Protein AF-A0A928MX56-F1 (afdb_monomer_lite)

Sequence (73 aa):
ELGITTVKFFPANVYGGLKALKALSGPFPQVKFIPTGGVDRSNIDEFLAFDKIAAIGGSFFVKEALEKMEAEK

Foldseek 3Di:
DPPAAEEEDPQQVVCPHPVNVVVVCVVRVSHAYAHHHPDEPVCLVVQVVDPSHPYYDYCRCVVVVVVVVVVVD

Radius of gyration: 14.46 Å; chains: 1; bounding box: 29×24×46 Å

pLDDT: mean 96.08, std 4.42, range [69.25, 98.69]

Secondary structure (DSSP, 8-state):
-----EEEETTTTTTTHHHHHHHHHTT-TT-EEEEBSS--TTTHHHHHTSTTB---B-STTHHHHHHHHHHT-

Structure (mmCIF, N/CA/C/O backbone):
data_AF-A0A928MX56-F1
#
_entry.id   AF-A0A928MX56-F1
#
loop_
_atom_site.group_PDB
_atom_site.id
_atom_site.type_symbol
_atom_site.label_atom_id
_atom_site.label_alt_id
_atom_site.label_comp_id
_atom_site.label_asym_id
_atom_site.label_entity_id
_atom_site.label_seq_id
_atom_site.pdbx_PDB_ins_code
_atom_site.Cartn_x
_atom_site.Cartn_y
_atom_site.Cartn_z
_atom_site.occupancy
_atom_site.B_iso_or_equiv
_atom_site.auth_seq_id
_atom_site.auth_comp_id
_atom_site.auth_asym_id
_atom_site.auth_atom_id
_atom_site.pdbx_PDB_model_num
ATOM 1 N N . GLU A 1 1 ? -15.978 10.670 7.792 1.00 69.25 1 GLU A N 1
ATOM 2 C CA . GLU A 1 1 ? -15.989 12.146 7.695 1.00 69.25 1 GLU A CA 1
ATOM 3 C C . GLU A 1 1 ? -15.879 12.689 6.262 1.00 69.25 1 GLU A C 1
ATOM 5 O O . GLU A 1 1 ? -16.592 13.632 5.980 1.00 69.25 1 GLU A O 1
ATOM 10 N N . LEU A 1 2 ? -15.133 12.082 5.319 1.00 95.38 2 LEU A N 1
ATOM 11 C CA . LEU A 1 2 ? -15.167 12.472 3.881 1.00 95.38 2 LEU A CA 1
ATOM 12 C C . LEU A 1 2 ? -15.573 11.340 2.911 1.00 95.38 2 LEU A C 1
ATOM 14 O O . LEU A 1 2 ? -15.439 11.474 1.701 1.00 95.38 2 LEU A O 1
ATOM 18 N N . GLY A 1 3 ? -16.009 10.188 3.429 1.00 95.94 3 GLY A N 1
ATOM 19 C CA . GLY A 1 3 ? -16.336 9.015 2.602 1.00 95.94 3 GLY A CA 1
ATOM 20 C C . GLY A 1 3 ? -15.128 8.318 1.958 1.00 95.94 3 GLY A C 1
ATOM 21 O O . GLY A 1 3 ? -15.307 7.387 1.182 1.00 95.94 3 GLY A O 1
ATOM 22 N N . ILE A 1 4 ? -13.901 8.731 2.287 1.00 97.12 4 ILE A N 1
ATOM 23 C CA . ILE A 1 4 ? -12.674 8.120 1.768 1.00 97.12 4 ILE A CA 1
ATOM 24 C C . ILE A 1 4 ? -12.441 6.774 2.459 1.00 97.12 4 ILE A C 1
ATOM 26 O O . ILE A 1 4 ? -12.325 6.704 3.681 1.00 97.12 4 ILE A O 1
ATOM 30 N N . THR A 1 5 ? -12.340 5.714 1.661 1.00 97.69 5 THR A N 1
ATOM 31 C CA . THR A 1 5 ? -12.119 4.335 2.130 1.00 97.69 5 THR A CA 1
ATOM 32 C C . THR A 1 5 ? -10.863 3.700 1.545 1.00 97.69 5 THR A C 1
ATOM 34 O O . THR A 1 5 ? -10.507 2.594 1.927 1.00 97.69 5 THR A O 1
ATOM 37 N N . THR A 1 6 ? -10.166 4.374 0.630 1.00 98.44 6 THR A N 1
ATOM 38 C CA . THR A 1 6 ? -8.890 3.904 0.080 1.00 98.44 6 THR A CA 1
ATOM 39 C C . THR A 1 6 ? -7.868 5.021 0.171 1.00 98.44 6 THR A C 1
ATOM 41 O O . THR A 1 6 ? -8.111 6.120 -0.323 1.00 98.44 6 THR A O 1
ATOM 44 N N . VAL A 1 7 ? -6.736 4.750 0.816 1.00 98.25 7 VAL A N 1
ATOM 45 C CA . VAL A 1 7 ? -5.700 5.757 1.069 1.00 98.25 7 VAL A CA 1
ATOM 46 C C . VAL A 1 7 ? -4.315 5.240 0.712 1.00 98.25 7 VAL A C 1
ATOM 48 O O . VAL A 1 7 ? -4.012 4.053 0.835 1.00 98.25 7 VAL A O 1
ATOM 51 N N . LYS A 1 8 ? -3.440 6.151 0.291 1.00 98.56 8 LYS A N 1
ATOM 52 C CA . LYS A 1 8 ? -2.021 5.857 0.098 1.00 98.56 8 LYS A CA 1
ATOM 53 C C . LYS A 1 8 ? -1.307 5.844 1.449 1.00 98.56 8 LYS A C 1
ATOM 55 O O . LYS A 1 8 ? -1.427 6.794 2.215 1.00 98.56 8 LYS A O 1
ATOM 60 N N . PHE A 1 9 ? -0.527 4.797 1.705 1.00 98.50 9 PHE A N 1
ATOM 61 C CA . PHE A 1 9 ? 0.354 4.701 2.867 1.00 98.50 9 PHE A CA 1
ATOM 62 C C . PHE A 1 9 ? 1.799 4.896 2.411 1.00 98.50 9 PHE A C 1
ATOM 64 O O . PHE A 1 9 ? 2.359 4.051 1.710 1.00 98.50 9 PHE A O 1
ATOM 71 N N . PHE A 1 10 ? 2.384 6.045 2.746 1.00 98.25 10 PHE A N 1
ATOM 72 C CA . PHE A 1 10 ? 3.679 6.461 2.216 1.00 98.25 10 PHE A CA 1
ATOM 73 C C . PHE A 1 10 ? 4.483 7.267 3.246 1.00 98.25 10 PHE A C 1
ATOM 75 O O . PHE A 1 10 ? 3.901 8.187 3.820 1.00 98.25 10 PHE A O 1
ATOM 82 N N . PRO A 1 11 ? 5.800 7.006 3.411 1.00 97.81 11 PRO A N 1
ATOM 83 C CA . PRO A 1 11 ? 6.585 5.926 2.802 1.00 97.81 11 PRO A CA 1
ATOM 84 C C . PRO A 1 11 ? 6.483 4.617 3.606 1.00 97.81 11 PRO A C 1
ATOM 86 O O . PRO A 1 11 ? 6.869 4.558 4.773 1.00 97.81 11 PRO A O 1
ATOM 89 N N . ALA A 1 12 ? 5.981 3.554 2.974 1.00 97.88 12 ALA A N 1
ATOM 90 C CA . ALA A 1 12 ? 5.531 2.334 3.642 1.00 97.88 12 ALA A CA 1
ATOM 91 C C . ALA A 1 12 ? 6.601 1.676 4.526 1.00 97.88 12 ALA A C 1
ATOM 93 O O . ALA A 1 12 ? 6.337 1.439 5.704 1.00 97.88 12 ALA A O 1
ATOM 94 N N . ASN A 1 13 ? 7.811 1.430 4.013 1.00 95.06 13 ASN A N 1
ATOM 95 C CA . ASN A 1 13 ? 8.846 0.738 4.796 1.00 95.06 13 ASN A CA 1
ATOM 96 C C . ASN A 1 13 ? 9.369 1.573 5.968 1.00 95.06 13 ASN A C 1
ATOM 98 O O . ASN A 1 13 ? 9.695 1.021 7.015 1.00 95.06 13 ASN A O 1
ATOM 102 N N . VAL A 1 14 ? 9.406 2.899 5.819 1.00 98.00 14 VAL A N 1
ATOM 103 C CA . VAL A 1 14 ? 9.830 3.811 6.893 1.00 98.00 14 VAL A CA 1
ATOM 104 C C . VAL A 1 14 ? 8.805 3.812 8.025 1.00 98.00 14 VAL A C 1
ATOM 106 O O . VAL A 1 14 ? 9.168 3.860 9.195 1.00 98.00 14 VAL A O 1
ATOM 109 N N . TYR A 1 15 ? 7.520 3.705 7.686 1.00 98.12 15 TYR A N 1
ATOM 110 C CA . TYR A 1 15 ? 6.427 3.673 8.655 1.00 98.12 15 TYR A CA 1
ATOM 111 C C . TYR A 1 15 ? 6.101 2.271 9.181 1.00 98.12 15 TYR A C 1
ATOM 113 O O . TYR A 1 15 ? 5.055 2.084 9.790 1.00 98.12 15 TYR A O 1
ATOM 121 N N . GLY A 1 16 ? 6.989 1.289 8.998 1.00 97.38 16 GLY A N 1
ATOM 122 C CA . GLY A 1 16 ? 6.843 -0.052 9.575 1.00 97.38 16 GLY A CA 1
ATOM 123 C C . GLY A 1 16 ? 6.117 -1.069 8.690 1.00 97.38 16 GLY A C 1
ATOM 124 O O . GLY A 1 16 ? 5.745 -2.140 9.175 1.00 97.38 16 GLY A O 1
ATOM 125 N N . GLY A 1 17 ? 5.918 -0.754 7.408 1.00 97.69 17 GLY A N 1
ATOM 126 C CA . GLY A 1 17 ? 5.472 -1.685 6.373 1.00 97.69 17 GLY A CA 1
ATOM 127 C C . GLY A 1 17 ? 4.163 -2.399 6.709 1.00 97.69 17 GLY A C 1
ATOM 128 O O . GLY A 1 17 ? 3.225 -1.813 7.258 1.00 97.69 17 GLY A O 1
ATOM 129 N N . LEU A 1 18 ? 4.103 -3.694 6.394 1.00 97.88 18 LEU A N 1
ATOM 130 C CA . LEU A 1 18 ? 2.915 -4.516 6.615 1.00 97.88 18 LEU A CA 1
ATOM 131 C C . LEU A 1 18 ? 2.490 -4.581 8.090 1.00 97.88 18 LEU A C 1
ATOM 133 O O . LEU A 1 18 ? 1.295 -4.623 8.385 1.00 97.88 18 LEU A O 1
ATOM 137 N N . LYS A 1 19 ? 3.441 -4.555 9.035 1.00 98.25 19 LYS A N 1
ATOM 138 C CA . LYS A 1 19 ? 3.133 -4.578 10.474 1.00 98.25 19 LYS A CA 1
ATOM 139 C C . LYS A 1 19 ? 2.317 -3.352 10.884 1.00 98.25 19 LYS A C 1
ATOM 141 O O . LYS A 1 19 ? 1.323 -3.493 11.597 1.00 98.25 19 LYS A O 1
ATOM 146 N N . ALA A 1 20 ? 2.707 -2.169 10.415 1.00 98.25 20 ALA A N 1
ATOM 147 C CA . ALA A 1 20 ? 1.965 -0.943 10.682 1.00 98.25 20 ALA A CA 1
ATOM 148 C C . ALA A 1 20 ? 0.586 -0.953 10.017 1.00 98.25 20 ALA A C 1
ATOM 150 O O . ALA A 1 20 ? -0.400 -0.595 10.653 1.00 98.25 20 ALA A O 1
ATOM 151 N N . LEU A 1 21 ? 0.488 -1.448 8.781 1.00 98.25 21 LEU A N 1
ATOM 152 C CA . LEU A 1 21 ? -0.791 -1.579 8.078 1.00 98.25 21 LEU A CA 1
ATOM 153 C C . LEU A 1 21 ? -1.760 -2.517 8.803 1.00 98.25 21 LEU A C 1
ATOM 155 O O . LEU A 1 21 ? -2.930 -2.175 8.960 1.00 98.25 21 LEU A O 1
ATOM 159 N N . LYS A 1 22 ? -1.286 -3.659 9.317 1.00 98.31 22 LYS A N 1
ATOM 160 C CA . LYS A 1 22 ? -2.098 -4.561 10.151 1.00 98.31 22 LYS A CA 1
ATOM 161 C C . LYS A 1 22 ? -2.593 -3.869 11.422 1.00 98.31 22 LYS A C 1
ATOM 163 O O . LYS A 1 22 ? -3.765 -4.002 11.761 1.00 98.31 22 LYS A O 1
ATOM 168 N N . ALA A 1 23 ? -1.735 -3.093 12.088 1.00 98.56 23 ALA A N 1
ATOM 169 C CA . ALA A 1 23 ? -2.117 -2.334 13.278 1.00 98.56 23 ALA A CA 1
ATOM 170 C C . ALA A 1 23 ? -3.158 -1.244 12.967 1.00 98.56 23 ALA A C 1
ATOM 172 O O . ALA A 1 23 ? -4.149 -1.128 13.681 1.00 98.56 23 ALA A O 1
ATOM 173 N N . LEU A 1 24 ? -2.977 -0.492 11.875 1.00 98.12 24 LEU A N 1
ATOM 174 C CA . LEU A 1 24 ? -3.910 0.549 11.425 1.00 98.12 24 LEU A CA 1
ATOM 175 C C . LEU A 1 24 ? -5.248 -0.023 10.940 1.00 98.12 24 LEU A C 1
ATOM 177 O O . LEU A 1 24 ? -6.280 0.628 11.064 1.00 98.12 24 LEU A O 1
ATOM 181 N N . SER A 1 25 ? -5.258 -1.254 10.435 1.00 97.81 25 SER A N 1
ATOM 182 C CA . SER A 1 25 ? -6.482 -1.913 9.969 1.00 97.81 25 SER A CA 1
ATOM 183 C C . SER A 1 25 ? -7.464 -2.251 11.095 1.00 97.81 25 SER A C 1
ATOM 185 O O . SER A 1 25 ? -8.648 -2.431 10.825 1.00 97.81 25 SER A O 1
ATOM 187 N N . GLY A 1 26 ? -6.994 -2.328 12.345 1.00 98.06 26 GLY A N 1
ATOM 188 C CA . GLY A 1 26 ? -7.840 -2.540 13.522 1.00 98.06 26 GLY A CA 1
ATOM 189 C C . GLY A 1 26 ? -8.829 -1.391 13.766 1.00 98.06 26 GLY A C 1
ATOM 190 O O . GLY A 1 26 ? -10.035 -1.622 13.713 1.00 98.06 26 GLY A O 1
ATOM 191 N N . PRO A 1 27 ? -8.359 -0.152 14.010 1.00 97.75 27 PRO A N 1
ATOM 192 C CA . PRO A 1 27 ? -9.233 1.004 14.216 1.00 97.75 27 PRO A CA 1
ATOM 193 C C . PRO A 1 27 ? -9.926 1.500 12.935 1.00 97.75 27 PRO A C 1
ATOM 195 O O . PRO A 1 27 ? -10.930 2.202 13.034 1.00 97.75 27 PRO A O 1
ATOM 198 N N . PHE A 1 28 ? -9.427 1.141 11.745 1.00 97.12 28 PHE A N 1
ATOM 199 C CA . PHE A 1 28 ? -9.982 1.568 10.453 1.00 97.12 28 PHE A CA 1
ATOM 200 C C . PHE A 1 28 ? -10.433 0.377 9.581 1.00 97.12 28 PHE A C 1
ATOM 202 O O . PHE A 1 28 ? -9.903 0.176 8.485 1.00 97.12 28 PHE A O 1
ATOM 209 N N . PRO A 1 29 ? -11.416 -0.431 10.022 1.00 96.44 29 PRO A N 1
ATOM 210 C CA . PRO A 1 29 ? -11.778 -1.689 9.361 1.00 96.44 29 PRO A CA 1
ATOM 211 C C . PRO A 1 29 ? -12.315 -1.521 7.929 1.00 96.44 29 PRO A C 1
ATOM 213 O O . PRO A 1 29 ? -12.220 -2.452 7.125 1.00 96.44 29 PRO A O 1
ATOM 216 N N . GLN A 1 30 ? -12.871 -0.354 7.598 1.00 96.62 30 GLN A N 1
ATOM 217 C CA . GLN A 1 30 ? -13.397 -0.003 6.277 1.00 96.62 30 GLN A CA 1
ATOM 218 C C . GLN A 1 30 ? -12.336 0.530 5.305 1.00 96.62 30 GLN A C 1
ATOM 220 O O . GLN A 1 30 ? -12.638 0.727 4.129 1.00 96.62 30 GLN A O 1
ATOM 225 N N . VAL A 1 31 ? -11.123 0.812 5.786 1.00 98.06 31 VAL A N 1
ATOM 226 C CA . VAL A 1 31 ? -10.066 1.411 4.973 1.00 98.06 31 VAL A CA 1
ATOM 227 C C . VAL A 1 31 ? -9.240 0.325 4.291 1.00 98.06 31 VAL A C 1
ATOM 229 O O . VAL A 1 31 ? -8.821 -0.648 4.917 1.00 98.06 31 VAL A O 1
ATOM 232 N N . LYS A 1 32 ? -8.981 0.517 2.997 1.00 98.62 32 LYS A N 1
ATOM 233 C CA . LYS A 1 32 ? -7.927 -0.168 2.254 1.00 98.62 32 LYS A CA 1
ATOM 234 C C . LYS A 1 32 ? -6.740 0.759 2.021 1.00 98.62 32 LYS A C 1
ATOM 236 O O . LYS A 1 32 ? -6.886 1.976 1.892 1.00 98.62 32 LYS A O 1
ATOM 241 N N . PHE A 1 33 ? -5.560 0.171 1.925 1.00 98.69 33 PHE A N 1
ATOM 242 C CA . PHE A 1 33 ? -4.301 0.885 1.805 1.00 9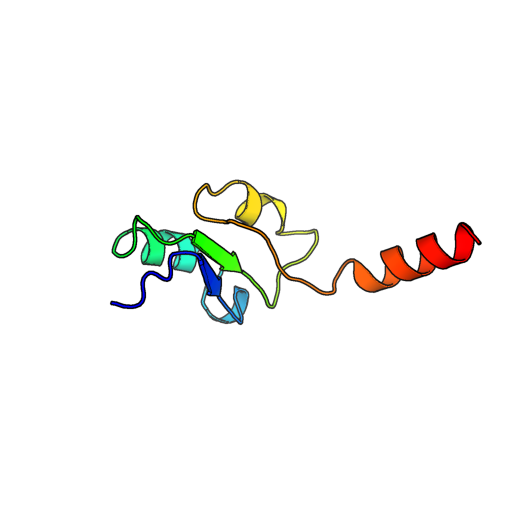8.69 33 PHE A CA 1
ATOM 243 C C . PHE A 1 33 ? -3.617 0.590 0.473 1.00 98.69 33 PHE A C 1
ATOM 245 O O . PHE A 1 33 ? -3.718 -0.509 -0.074 1.00 98.69 33 PHE A O 1
ATOM 252 N N . ILE A 1 34 ? -2.882 1.583 -0.017 1.00 98.62 34 ILE A N 1
ATOM 253 C CA . ILE A 1 34 ? -1.944 1.460 -1.131 1.00 98.62 34 ILE A CA 1
ATOM 254 C C . ILE A 1 34 ? -0.544 1.768 -0.581 1.00 98.62 34 ILE A C 1
ATOM 256 O O . ILE A 1 34 ? -0.167 2.945 -0.524 1.00 98.62 34 ILE A O 1
ATOM 260 N N . PRO A 1 35 ? 0.218 0.767 -0.096 1.00 98.50 35 PRO A N 1
ATOM 261 C CA . PRO A 1 35 ? 1.590 0.967 0.349 1.00 98.50 35 PRO A CA 1
ATOM 262 C C . PRO A 1 35 ? 2.458 1.435 -0.817 1.00 98.50 35 PRO A C 1
ATOM 264 O O . PRO A 1 35 ? 2.397 0.915 -1.931 1.00 98.50 35 PRO A O 1
ATOM 267 N N . THR A 1 36 ? 3.260 2.465 -0.575 1.00 98.44 36 THR A N 1
ATOM 268 C CA . THR A 1 36 ? 4.217 3.002 -1.543 1.00 98.44 36 THR A CA 1
ATOM 269 C C . THR A 1 36 ? 5.472 3.464 -0.823 1.00 98.44 36 THR A C 1
ATOM 271 O O . THR A 1 36 ? 5.383 4.032 0.261 1.00 98.44 36 THR A O 1
ATOM 274 N N . GLY A 1 37 ? 6.635 3.295 -1.451 1.00 97.50 37 GLY A N 1
ATOM 275 C CA . GLY A 1 37 ? 7.930 3.669 -0.878 1.00 97.50 37 GLY A CA 1
ATOM 276 C C . GLY A 1 37 ? 8.564 2.502 -0.126 1.00 97.50 37 GLY A C 1
ATOM 277 O O . GLY A 1 37 ? 8.152 2.171 0.984 1.00 97.50 37 GLY A O 1
ATOM 278 N N . GLY A 1 38 ? 9.563 1.888 -0.762 1.00 95.94 38 GLY A N 1
ATOM 279 C CA . GLY A 1 38 ? 10.230 0.676 -0.277 1.00 95.94 38 GLY A CA 1
ATOM 280 C C . GLY A 1 38 ? 9.564 -0.645 -0.692 1.00 95.94 38 GLY A C 1
ATOM 281 O O . GLY A 1 38 ? 10.056 -1.705 -0.322 1.00 95.94 38 GLY A O 1
ATOM 282 N N . VAL A 1 39 ? 8.481 -0.610 -1.475 1.00 96.81 39 VAL A N 1
ATOM 283 C CA . VAL A 1 39 ? 7.908 -1.827 -2.075 1.00 96.81 39 VAL A CA 1
ATOM 284 C C . VAL A 1 39 ? 8.752 -2.253 -3.278 1.00 96.81 39 VAL A C 1
ATOM 286 O O . VAL A 1 39 ? 9.048 -1.420 -4.138 1.00 96.81 39 VAL A O 1
ATOM 289 N N . ASP A 1 40 ? 9.109 -3.533 -3.345 1.00 95.94 40 ASP A N 1
ATOM 290 C CA . ASP A 1 40 ? 9.873 -4.156 -4.426 1.00 95.94 40 ASP A CA 1
ATOM 291 C C . ASP A 1 40 ? 9.536 -5.655 -4.581 1.00 95.94 40 ASP A C 1
ATOM 293 O O . ASP A 1 40 ? 8.655 -6.191 -3.911 1.00 95.94 40 ASP A O 1
ATOM 297 N N . ARG A 1 41 ? 10.230 -6.355 -5.489 1.00 95.25 41 ARG A N 1
ATOM 298 C CA . ARG A 1 41 ? 9.995 -7.783 -5.776 1.00 95.25 41 ARG A CA 1
ATOM 299 C C . ARG A 1 41 ? 10.205 -8.706 -4.569 1.00 95.25 41 ARG A C 1
ATOM 301 O O . ARG A 1 41 ? 9.662 -9.801 -4.575 1.00 95.25 41 ARG A O 1
ATOM 308 N N . SER A 1 42 ? 10.988 -8.299 -3.571 1.00 95.62 42 SER A N 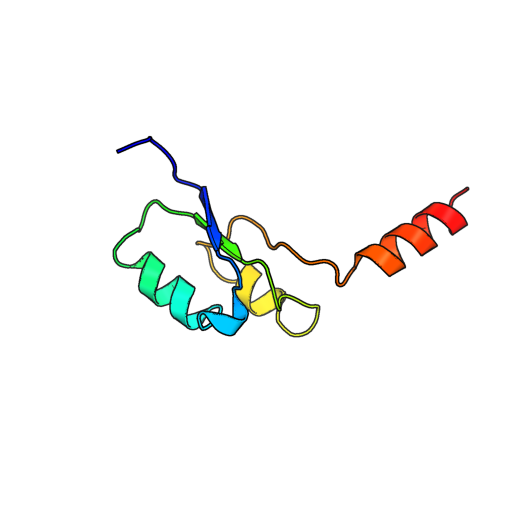1
ATOM 309 C CA . SER A 1 42 ? 11.262 -9.114 -2.382 1.00 95.62 42 SER A CA 1
ATOM 310 C C . SER A 1 42 ? 10.131 -9.082 -1.353 1.00 95.62 42 SER A C 1
ATOM 312 O O . SER A 1 42 ? 10.034 -9.994 -0.537 1.00 95.62 42 SER A O 1
ATOM 314 N N . ASN A 1 43 ? 9.275 -8.056 -1.392 1.00 95.69 43 ASN A N 1
ATOM 315 C CA . ASN A 1 43 ? 8.219 -7.845 -0.400 1.00 95.69 43 ASN A CA 1
ATOM 316 C C . ASN A 1 43 ? 6.824 -7.634 -1.010 1.00 95.69 43 ASN A C 1
ATOM 318 O O . ASN A 1 43 ? 5.847 -7.470 -0.289 1.00 95.69 43 ASN A O 1
ATOM 322 N N . ILE A 1 44 ? 6.677 -7.645 -2.332 1.00 96.12 44 ILE A N 1
ATOM 3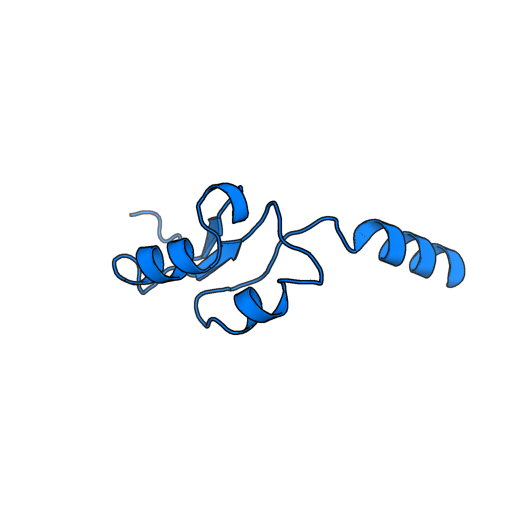23 C CA . ILE A 1 44 ? 5.369 -7.417 -2.953 1.00 96.12 44 ILE A CA 1
ATOM 324 C C . ILE A 1 44 ? 4.319 -8.442 -2.489 1.00 96.12 44 ILE A C 1
ATOM 326 O O . ILE A 1 44 ? 3.187 -8.064 -2.175 1.00 96.12 44 ILE A O 1
ATOM 330 N N . ASP A 1 45 ? 4.709 -9.712 -2.370 1.00 96.56 45 ASP A N 1
ATOM 331 C CA . ASP A 1 45 ? 3.799 -10.806 -2.027 1.00 96.56 45 ASP A CA 1
ATOM 332 C C . ASP A 1 45 ? 3.270 -10.690 -0.592 1.00 96.56 45 ASP A C 1
ATOM 334 O O . ASP A 1 45 ? 2.100 -10.984 -0.344 1.00 96.56 45 ASP A O 1
ATOM 338 N N . GLU A 1 46 ? 4.081 -10.193 0.354 1.00 96.25 46 GLU A N 1
ATOM 339 C CA . GLU A 1 46 ? 3.623 -9.999 1.737 1.00 96.25 46 GLU A CA 1
ATOM 340 C C . GLU A 1 46 ? 2.534 -8.924 1.833 1.00 96.25 46 GLU A C 1
ATOM 342 O O . GLU A 1 46 ? 1.572 -9.090 2.587 1.00 96.25 46 GLU A O 1
ATOM 347 N N . PHE A 1 47 ? 2.640 -7.846 1.048 1.00 97.62 47 PHE A N 1
ATOM 348 C CA . PHE A 1 47 ? 1.601 -6.824 0.987 1.00 97.62 47 PHE A CA 1
ATOM 349 C C . PHE A 1 47 ? 0.353 -7.366 0.287 1.00 97.62 47 PHE A C 1
ATOM 351 O O . PHE A 1 47 ? -0.744 -7.255 0.829 1.00 97.62 47 PHE A O 1
ATOM 358 N N . LEU A 1 48 ? 0.499 -7.978 -0.891 1.00 97.19 48 LEU A N 1
ATOM 359 C CA . LEU A 1 48 ? -0.640 -8.449 -1.686 1.00 97.19 48 LEU A CA 1
ATOM 360 C C . LEU A 1 48 ? -1.434 -9.579 -1.011 1.00 97.19 48 LEU A C 1
ATOM 362 O O . LEU A 1 48 ? -2.622 -9.729 -1.287 1.00 97.19 48 LEU A O 1
ATOM 366 N N . ALA A 1 49 ? -0.821 -10.333 -0.095 1.00 97.81 49 ALA A N 1
ATOM 367 C CA . ALA A 1 49 ? -1.508 -11.357 0.689 1.00 97.81 49 ALA A CA 1
ATOM 368 C C . ALA A 1 49 ? -2.485 -10.796 1.744 1.00 97.81 49 ALA A C 1
ATOM 370 O O . ALA A 1 49 ? -3.280 -11.553 2.303 1.00 97.81 49 ALA A O 1
ATOM 371 N N . PHE A 1 50 ? -2.433 -9.497 2.060 1.00 98.06 50 PHE A N 1
ATOM 372 C CA . PHE A 1 50 ? -3.290 -8.888 3.076 1.00 98.06 50 PHE A CA 1
ATOM 373 C C . PHE A 1 50 ? -4.521 -8.209 2.454 1.00 98.06 50 PHE A C 1
ATOM 375 O O . PHE A 1 50 ? -4.404 -7.302 1.636 1.00 98.06 50 PHE A O 1
ATOM 382 N N . ASP A 1 51 ? -5.723 -8.601 2.888 1.00 97.62 51 ASP A N 1
ATOM 383 C CA . ASP A 1 51 ? -7.022 -8.189 2.322 1.00 97.62 51 ASP A CA 1
ATOM 384 C C . ASP A 1 51 ? -7.310 -6.675 2.395 1.00 97.62 51 ASP A C 1
ATOM 386 O O . ASP A 1 51 ? -8.131 -6.139 1.637 1.00 97.62 51 ASP A O 1
ATOM 390 N N . LYS A 1 52 ? -6.618 -5.971 3.296 1.00 98.25 52 LYS A N 1
ATOM 391 C CA . LYS A 1 52 ? -6.669 -4.508 3.426 1.00 98.25 52 LYS A CA 1
ATOM 392 C C . LYS A 1 52 ? -5.783 -3.777 2.425 1.00 98.25 52 LYS A C 1
ATOM 394 O O . LYS A 1 52 ? -5.787 -2.551 2.420 1.00 98.25 52 LYS A O 1
ATOM 399 N N . ILE A 1 53 ? -5.053 -4.475 1.562 1.00 98.38 53 ILE A N 1
ATOM 400 C CA . ILE A 1 53 ? -4.259 -3.867 0.495 1.00 98.38 53 ILE A CA 1
ATOM 401 C C . ILE A 1 53 ? -5.088 -3.833 -0.791 1.00 98.38 53 ILE A C 1
ATOM 403 O O . ILE A 1 53 ? -5.561 -4.856 -1.273 1.00 98.38 53 ILE A O 1
ATOM 407 N N . ALA A 1 54 ? -5.318 -2.633 -1.333 1.00 98.38 54 ALA A N 1
ATOM 408 C CA . ALA A 1 54 ? -6.062 -2.456 -2.586 1.00 98.38 54 ALA A CA 1
ATOM 409 C C . ALA A 1 54 ? -5.162 -2.590 -3.821 1.00 98.38 54 ALA A C 1
ATOM 411 O O . ALA A 1 54 ? -5.590 -3.092 -4.855 1.00 98.38 54 ALA A O 1
ATOM 412 N N . ALA A 1 55 ? -3.932 -2.097 -3.707 1.00 98.0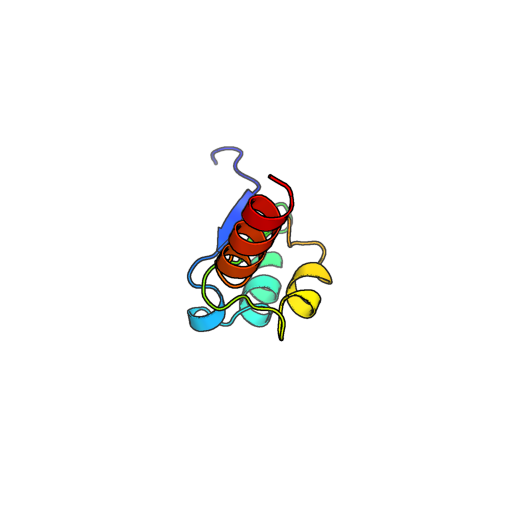0 55 ALA A N 1
ATOM 413 C CA . ALA A 1 55 ? -2.898 -2.122 -4.732 1.00 98.00 55 ALA A CA 1
ATOM 414 C C . ALA A 1 55 ? -1.547 -1.828 -4.070 1.00 98.00 55 ALA A C 1
ATOM 416 O O . ALA A 1 55 ? -1.507 -1.382 -2.925 1.00 98.00 55 ALA A O 1
ATOM 417 N N . ILE A 1 56 ? -0.449 -2.000 -4.799 1.00 97.75 56 ILE A N 1
ATOM 418 C CA . ILE A 1 56 ? 0.890 -1.574 -4.375 1.00 97.75 56 ILE A CA 1
ATOM 419 C C . ILE A 1 56 ? 1.421 -0.502 -5.325 1.00 97.75 56 ILE A C 1
ATOM 421 O O . ILE A 1 56 ? 1.121 -0.514 -6.518 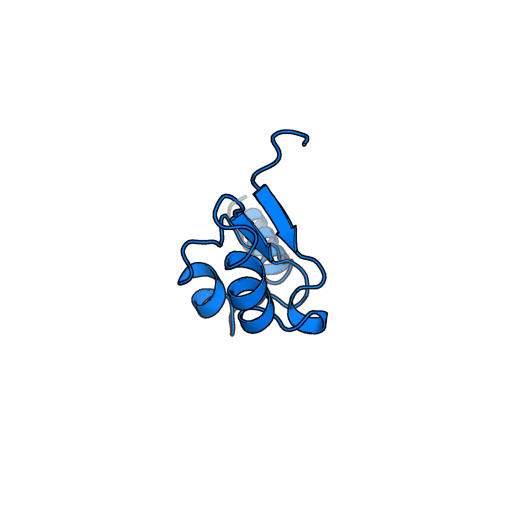1.00 97.75 56 ILE A O 1
ATOM 425 N N . GLY A 1 57 ? 2.210 0.433 -4.800 1.00 96.62 57 GLY A N 1
ATOM 426 C CA . GLY A 1 57 ? 2.882 1.460 -5.593 1.00 96.62 57 GLY A CA 1
ATOM 427 C C . GLY A 1 57 ? 4.398 1.337 -5.495 1.00 96.62 57 GLY A C 1
ATOM 428 O O . GLY A 1 57 ? 4.954 1.310 -4.397 1.00 96.62 57 GLY A O 1
ATOM 429 N N . GLY A 1 58 ? 5.087 1.327 -6.633 1.00 94.25 58 GLY A N 1
ATOM 430 C CA . GLY A 1 58 ? 6.545 1.273 -6.676 1.00 94.25 58 GLY A CA 1
ATOM 431 C C . GLY A 1 58 ? 7.100 1.568 -8.065 1.00 94.25 58 GLY A C 1
ATOM 432 O O . GLY A 1 58 ? 6.381 1.503 -9.055 1.00 94.25 58 GLY A O 1
ATOM 433 N N . SER A 1 59 ? 8.386 1.911 -8.125 1.00 94.62 59 SER A N 1
ATOM 434 C CA . SER A 1 59 ? 9.117 2.179 -9.372 1.00 94.62 59 SER A CA 1
ATOM 435 C C . SER A 1 59 ? 9.991 1.004 -9.828 1.00 94.62 59 SER A C 1
ATOM 437 O O . SER A 1 59 ? 10.589 1.064 -10.899 1.00 94.62 59 SER A O 1
ATOM 439 N N . PHE A 1 60 ? 10.057 -0.075 -9.042 1.00 93.00 60 PHE A N 1
ATOM 440 C CA . PHE A 1 60 ? 10.975 -1.206 -9.231 1.00 93.00 60 PHE A CA 1
ATOM 441 C C . PHE A 1 60 ? 10.783 -1.984 -10.544 1.00 93.00 60 PHE A C 1
ATOM 443 O O . PHE A 1 60 ? 11.671 -2.730 -10.941 1.00 93.00 60 PHE A O 1
ATOM 450 N N . PHE A 1 61 ? 9.645 -1.814 -11.218 1.00 91.75 61 PHE A N 1
ATOM 451 C CA . PHE A 1 61 ? 9.326 -2.459 -12.495 1.00 91.75 61 PHE A CA 1
ATOM 452 C C . PHE A 1 61 ? 9.325 -1.491 -13.689 1.00 91.75 61 PHE A C 1
ATOM 454 O O . PHE A 1 61 ? 9.149 -1.932 -14.819 1.00 91.75 61 PHE A O 1
ATOM 461 N N . VAL A 1 62 ? 9.524 -0.182 -13.473 1.00 93.88 62 VAL A N 1
ATOM 462 C CA . VAL A 1 62 ? 9.379 0.834 -14.535 1.00 93.88 62 VAL A CA 1
ATOM 463 C C . VAL A 1 62 ? 10.420 0.648 -15.633 1.00 93.88 62 VAL A C 1
ATOM 465 O O . VAL A 1 62 ? 10.072 0.695 -16.806 1.00 93.88 62 VAL A O 1
ATOM 468 N N . LYS A 1 63 ? 11.683 0.395 -15.269 1.00 92.75 63 LYS A N 1
ATOM 469 C CA . LYS A 1 63 ? 12.756 0.179 -16.249 1.00 92.75 63 LYS A CA 1
ATOM 470 C C . LYS A 1 63 ? 12.462 -1.023 -17.153 1.00 92.75 63 LYS A C 1
ATOM 472 O O . LYS A 1 63 ? 12.485 -0.879 -18.366 1.00 92.75 63 LYS A O 1
ATOM 477 N N . GLU A 1 64 ? 12.121 -2.167 -16.564 1.00 92.50 64 GLU A N 1
ATOM 478 C CA . GLU A 1 64 ? 11.784 -3.376 -17.328 1.00 92.50 64 GLU A CA 1
ATOM 479 C C . GLU A 1 64 ? 10.551 -3.165 -18.216 1.00 92.50 64 GLU A C 1
ATOM 481 O O . GLU A 1 64 ? 10.515 -3.636 -19.350 1.00 92.50 64 GLU A O 1
ATOM 486 N N . ALA A 1 65 ? 9.538 -2.450 -17.715 1.00 93.06 65 ALA A N 1
ATOM 487 C CA . ALA A 1 65 ? 8.350 -2.134 -18.499 1.00 93.06 65 ALA A CA 1
ATOM 488 C C . ALA A 1 65 ? 8.700 -1.287 -19.733 1.00 93.06 65 ALA A C 1
ATOM 490 O O . ALA A 1 65 ? 8.220 -1.585 -20.823 1.00 93.06 65 ALA A O 1
ATOM 491 N N . LEU A 1 66 ? 9.564 -0.278 -19.578 1.00 95.56 66 LEU A N 1
ATOM 492 C CA . LEU A 1 66 ? 10.034 0.550 -20.692 1.00 95.56 66 LEU A CA 1
ATOM 493 C C . LEU A 1 66 ? 10.839 -0.268 -21.710 1.00 95.56 66 LEU A C 1
ATOM 495 O O . LEU A 1 66 ? 10.562 -0.182 -22.902 1.00 95.56 66 LEU A O 1
ATOM 499 N N . GLU A 1 67 ? 11.767 -1.108 -21.247 1.00 96.44 67 GLU A N 1
ATOM 500 C CA . GLU A 1 67 ? 12.578 -1.976 -22.114 1.00 96.44 67 GLU A CA 1
ATOM 501 C C . GLU A 1 67 ? 11.706 -2.951 -22.928 1.00 96.44 67 GLU A C 1
ATOM 503 O O . GLU A 1 67 ? 11.935 -3.140 -24.121 1.00 96.44 67 GLU A O 1
ATOM 508 N N . LYS A 1 68 ? 10.659 -3.529 -22.320 1.00 95.50 68 LYS A N 1
ATOM 509 C CA . LYS A 1 68 ? 9.686 -4.374 -23.037 1.00 95.50 68 LYS A CA 1
ATOM 510 C C . LYS A 1 68 ? 8.903 -3.598 -24.094 1.00 95.50 68 LYS A C 1
ATOM 512 O O . LYS A 1 68 ? 8.769 -4.078 -25.212 1.00 95.50 68 LYS A O 1
AT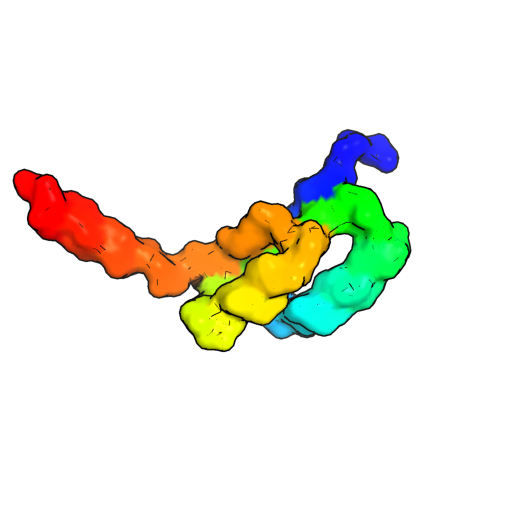OM 517 N N . MET A 1 69 ? 8.422 -2.398 -23.764 1.00 95.19 69 MET A N 1
ATOM 518 C CA . MET A 1 69 ? 7.677 -1.558 -24.710 1.00 95.19 69 MET A CA 1
ATOM 519 C C . MET A 1 69 ? 8.519 -1.135 -25.921 1.00 95.19 69 MET A C 1
ATOM 521 O O . MET A 1 69 ? 7.976 -0.952 -27.007 1.00 95.19 69 MET A O 1
ATOM 525 N N . GLU A 1 70 ? 9.827 -0.941 -25.745 1.00 95.75 70 GLU A N 1
ATOM 526 C CA . GLU A 1 70 ? 10.748 -0.640 -26.847 1.00 95.75 70 GLU A CA 1
ATOM 527 C C . GLU A 1 70 ? 11.021 -1.864 -27.726 1.00 95.75 70 GLU A C 1
ATOM 529 O O . GLU A 1 70 ? 11.113 -1.715 -28.939 1.00 95.75 70 GLU A O 1
ATOM 534 N N . ALA A 1 71 ? 11.108 -3.061 -27.138 1.00 93.69 71 ALA A N 1
ATOM 535 C CA . ALA A 1 71 ? 11.331 -4.308 -27.872 1.00 93.69 71 ALA A CA 1
ATOM 536 C C . ALA A 1 71 ? 10.117 -4.774 -28.702 1.00 93.69 71 ALA A C 1
ATOM 538 O O . ALA A 1 71 ? 10.277 -5.568 -29.625 1.00 93.69 71 ALA A O 1
ATOM 539 N N . GLU A 1 72 ? 8.912 -4.314 -28.358 1.00 91.62 72 GLU A N 1
ATOM 540 C CA . GLU A 1 72 ? 7.658 -4.627 -29.060 1.00 91.62 72 GLU A CA 1
ATOM 541 C C . GLU A 1 72 ? 7.311 -3.626 -30.183 1.00 91.62 72 GLU A C 1
ATOM 543 O O . GLU A 1 72 ? 6.308 -3.814 -30.877 1.00 91.62 72 GLU A O 1
ATOM 548 N N . LYS A 1 73 ? 8.115 -2.569 -30.364 1.00 75.19 73 LYS A N 1
ATOM 549 C CA . LYS A 1 73 ? 8.024 -1.642 -31.504 1.00 75.19 73 LYS A CA 1
ATOM 550 C C . LYS A 1 73 ? 8.772 -2.169 -32.722 1.00 75.19 73 LYS A C 1
ATOM 552 O O . LYS A 1 73 ? 8.257 -1.919 -33.835 1.00 75.19 73 LYS A O 1
#